Protein AF-A0A843GLZ8-F1 (afdb_monomer_lite)

Structure (mmCIF, N/CA/C/O backbone):
data_AF-A0A843GLZ8-F1
#
_entry.id   AF-A0A843GLZ8-F1
#
loop_
_atom_site.group_PDB
_atom_site.id
_atom_site.type_symbol
_atom_site.label_atom_id
_atom_site.label_alt_id
_atom_site.label_comp_id
_atom_site.label_asym_id
_atom_site.label_entity_id
_atom_site.label_seq_id
_atom_site.pdbx_PDB_ins_code
_atom_site.Cartn_x
_atom_site.Cartn_y
_atom_site.Cartn_z
_atom_site.occupancy
_atom_site.B_iso_or_equiv
_atom_site.auth_seq_id
_atom_site.auth_comp_id
_atom_site.auth_asym_id
_atom_site.auth_atom_id
_atom_site.pdbx_PDB_model_num
ATOM 1 N N . MET A 1 1 ? 6.195 -21.795 3.165 1.00 47.72 1 MET A N 1
ATOM 2 C CA . MET A 1 1 ? 5.638 -20.840 4.142 1.00 47.72 1 MET A CA 1
ATOM 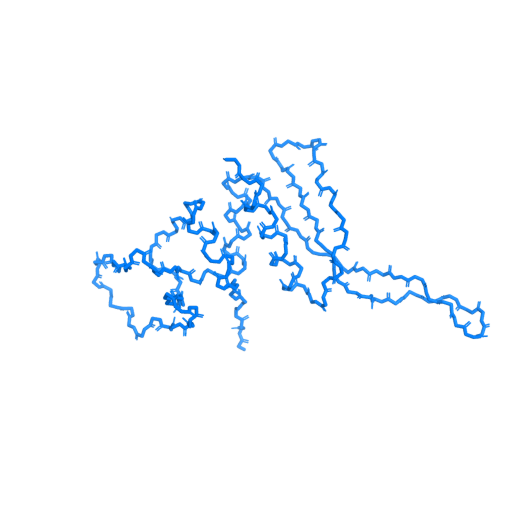3 C C . MET A 1 1 ? 5.271 -19.609 3.342 1.00 47.72 1 MET A C 1
ATOM 5 O O . MET A 1 1 ? 6.133 -19.147 2.608 1.00 47.72 1 MET A O 1
ATOM 9 N N . ILE A 1 2 ? 4.006 -19.194 3.350 1.00 60.16 2 ILE A N 1
ATOM 10 C CA . ILE A 1 2 ? 3.587 -17.960 2.673 1.00 60.16 2 ILE A CA 1
ATOM 11 C C . ILE A 1 2 ? 3.957 -16.819 3.621 1.00 60.16 2 ILE A C 1
ATOM 13 O O . ILE A 1 2 ? 3.576 -16.860 4.791 1.00 60.16 2 ILE A O 1
ATOM 17 N N . THR A 1 3 ? 4.768 -15.880 3.144 1.00 76.12 3 THR A N 1
ATOM 18 C CA . THR A 1 3 ? 5.088 -14.644 3.862 1.00 76.12 3 THR A CA 1
ATOM 19 C C . THR A 1 3 ? 4.133 -13.580 3.344 1.00 76.12 3 THR A C 1
ATOM 21 O O . THR A 1 3 ? 4.035 -13.401 2.135 1.00 76.12 3 THR A O 1
ATOM 24 N N . GLU A 1 4 ? 3.398 -12.938 4.246 1.00 81.81 4 GLU A N 1
ATOM 25 C CA . GLU A 1 4 ? 2.488 -11.841 3.907 1.00 81.81 4 GLU A CA 1
ATOM 26 C C . GLU A 1 4 ? 3.244 -10.512 3.923 1.00 81.81 4 GLU A C 1
ATOM 28 O O . GLU A 1 4 ? 4.041 -10.263 4.833 1.00 81.81 4 GLU A O 1
ATOM 33 N N . ASP A 1 5 ? 2.944 -9.651 2.953 1.00 89.25 5 ASP A N 1
ATOM 34 C CA . ASP A 1 5 ? 3.497 -8.303 2.872 1.00 89.25 5 ASP A CA 1
ATOM 35 C C . ASP A 1 5 ? 2.571 -7.320 3.590 1.00 89.25 5 ASP A C 1
ATOM 37 O O . ASP A 1 5 ? 1.409 -7.128 3.217 1.00 89.25 5 ASP A O 1
ATOM 41 N N . TYR A 1 6 ? 3.089 -6.699 4.644 1.00 90.06 6 TYR A N 1
ATOM 42 C CA . TYR A 1 6 ? 2.382 -5.695 5.433 1.00 90.06 6 TYR A CA 1
ATOM 43 C C . TYR A 1 6 ? 2.648 -4.298 4.889 1.00 90.06 6 TYR A C 1
ATOM 45 O O . TYR A 1 6 ? 3.742 -4.026 4.399 1.00 90.06 6 TYR A O 1
ATOM 53 N N . VAL A 1 7 ? 1.654 -3.413 4.989 1.00 91.38 7 VAL A N 1
ATOM 54 C CA . VAL A 1 7 ? 1.857 -2.000 4.650 1.00 91.38 7 VAL A CA 1
ATOM 55 C C . VAL A 1 7 ? 2.839 -1.364 5.627 1.00 91.38 7 VAL A C 1
ATOM 57 O O . VAL A 1 7 ? 2.829 -1.681 6.816 1.00 91.38 7 VAL A O 1
ATOM 60 N N . SER A 1 8 ? 3.631 -0.413 5.152 1.00 92.69 8 SER A N 1
ATOM 61 C CA . SER A 1 8 ? 4.482 0.420 5.990 1.00 92.69 8 SER A CA 1
ATOM 62 C C . SER A 1 8 ? 3.686 1.223 7.023 1.00 92.69 8 SER A C 1
ATOM 64 O O . SER A 1 8 ? 2.496 1.510 6.866 1.00 92.69 8 SER A O 1
ATOM 66 N N . PHE A 1 9 ? 4.373 1.645 8.088 1.00 90.69 9 PHE A N 1
ATOM 67 C CA . PHE A 1 9 ? 3.785 2.464 9.152 1.00 90.69 9 PHE A CA 1
ATOM 68 C C . PHE A 1 9 ? 3.151 3.762 8.629 1.00 90.69 9 PHE A C 1
ATOM 70 O O . PHE A 1 9 ? 2.102 4.181 9.115 1.00 90.69 9 PHE A O 1
ATOM 77 N N . GLU A 1 10 ? 3.760 4.391 7.621 1.00 92.69 10 GLU A N 1
ATOM 78 C CA . GLU A 1 10 ? 3.221 5.606 7.008 1.00 92.69 10 GLU A CA 1
ATOM 79 C C . GLU A 1 10 ? 1.844 5.348 6.378 1.00 92.69 10 GLU A C 1
ATOM 81 O O . GLU A 1 10 ? 0.888 6.074 6.652 1.00 92.69 10 GLU A O 1
ATOM 86 N N . ILE A 1 11 ? 1.716 4.272 5.599 1.00 93.25 11 ILE A N 1
ATOM 87 C CA . ILE A 1 11 ? 0.450 3.884 4.970 1.00 93.25 11 ILE A CA 1
ATOM 88 C C . ILE A 1 11 ? -0.573 3.438 6.017 1.00 93.25 11 ILE A C 1
ATOM 90 O O . ILE A 1 11 ? -1.741 3.804 5.919 1.00 93.25 11 ILE A O 1
ATOM 94 N N . ALA A 1 12 ? -0.151 2.690 7.038 1.00 90.44 12 ALA A N 1
ATOM 95 C CA . ALA A 1 12 ? -1.015 2.281 8.144 1.00 90.44 12 ALA A CA 1
ATOM 96 C C . ALA A 1 12 ? -1.672 3.480 8.851 1.00 90.44 12 ALA A C 1
ATOM 98 O O . ALA A 1 12 ? -2.866 3.445 9.158 1.00 90.44 12 ALA A O 1
ATOM 99 N N . LYS A 1 13 ? -0.917 4.565 9.067 1.00 89.56 13 LYS A N 1
ATOM 100 C CA . LYS A 1 13 ? -1.463 5.813 9.614 1.00 89.56 13 LYS A CA 1
ATOM 101 C C . LYS A 1 13 ? -2.475 6.461 8.675 1.00 89.56 13 LYS A C 1
ATOM 103 O O . LYS A 1 13 ? -3.568 6.788 9.125 1.00 89.56 13 LYS A O 1
ATOM 108 N N . LEU A 1 14 ? -2.141 6.599 7.391 1.00 92.38 14 LEU A N 1
ATOM 109 C CA . LEU A 1 14 ? -3.049 7.182 6.396 1.00 92.38 14 LEU A CA 1
ATOM 110 C C . LEU A 1 14 ? -4.351 6.378 6.273 1.00 92.38 14 LEU A C 1
ATOM 112 O O . LEU A 1 14 ? -5.427 6.957 6.191 1.00 92.38 14 LEU A O 1
ATOM 116 N N . LEU A 1 15 ? -4.272 5.046 6.310 1.00 91.25 15 LEU A N 1
ATOM 117 C CA . LEU A 1 15 ? -5.446 4.172 6.320 1.00 91.25 15 LEU A CA 1
ATOM 118 C C . LEU A 1 15 ? -6.328 4.447 7.539 1.00 91.25 15 LEU A C 1
ATOM 120 O O . LEU A 1 15 ? -7.538 4.601 7.393 1.00 91.25 15 LEU A O 1
ATOM 124 N N . LYS A 1 16 ? -5.727 4.559 8.730 1.00 87.31 16 LYS A N 1
ATOM 125 C CA . LYS A 1 16 ? -6.457 4.900 9.955 1.00 87.31 16 LYS A CA 1
ATOM 126 C C . LYS A 1 16 ? -7.144 6.266 9.851 1.00 87.31 16 LYS A C 1
ATOM 128 O O . LYS A 1 16 ? -8.286 6.395 10.268 1.00 87.31 16 LYS A O 1
ATOM 133 N N . GLU A 1 17 ? -6.466 7.268 9.296 1.00 89.56 17 GLU A N 1
ATOM 134 C CA . GLU A 1 17 ? -7.020 8.615 9.082 1.00 89.56 17 GLU A CA 1
ATOM 135 C C . GLU A 1 17 ? -8.171 8.642 8.063 1.00 89.56 17 GLU A C 1
ATOM 137 O O . GLU A 1 17 ? -8.982 9.563 8.085 1.00 89.56 17 GLU A O 1
ATOM 142 N N . LYS A 1 18 ? -8.247 7.642 7.177 1.00 90.75 18 LYS A N 1
ATOM 143 C CA . LYS A 1 18 ? -9.307 7.471 6.171 1.00 90.75 18 LYS A CA 1
ATOM 144 C C . LYS A 1 18 ? -10.362 6.447 6.590 1.00 90.75 18 LYS A C 1
ATOM 146 O O . LYS A 1 18 ? -11.000 5.844 5.731 1.00 90.75 18 LYS A O 1
ATOM 151 N N . ASP A 1 19 ? -10.523 6.239 7.896 1.00 86.62 19 ASP A N 1
ATOM 152 C CA . ASP A 1 19 ? -11.528 5.350 8.482 1.00 86.62 19 ASP A CA 1
ATOM 153 C C . ASP A 1 19 ? -11.454 3.904 7.954 1.00 86.62 19 ASP A C 1
ATOM 155 O O . ASP A 1 19 ? -12.467 3.216 7.801 1.00 86.62 19 ASP A O 1
ATOM 159 N N . PHE A 1 20 ? -10.239 3.403 7.688 1.00 86.44 20 PHE A N 1
ATOM 160 C CA . PHE A 1 20 ? -10.011 1.967 7.527 1.00 86.44 20 PHE A CA 1
ATOM 161 C C . PHE A 1 20 ? -10.238 1.273 8.881 1.00 86.44 20 PHE A C 1
ATOM 163 O O . PHE A 1 20 ? -9.303 0.994 9.631 1.00 86.44 20 PHE A O 1
ATOM 170 N N . ASP A 1 21 ? -11.503 1.005 9.195 1.00 69.62 21 ASP A N 1
ATOM 171 C CA . ASP A 1 21 ? -11.950 0.323 10.408 1.00 69.62 21 ASP A CA 1
ATOM 172 C C . ASP A 1 21 ? -12.331 -1.119 10.067 1.00 69.62 21 ASP A C 1
ATOM 174 O O . ASP A 1 21 ? -13.498 -1.514 10.035 1.00 69.62 21 ASP A O 1
ATOM 178 N N . LYS A 1 22 ? -11.332 -1.931 9.697 1.00 61.53 22 LYS A N 1
ATOM 179 C CA . LYS A 1 22 ? -11.564 -3.375 9.677 1.00 61.53 22 LYS A CA 1
ATOM 180 C C . LYS A 1 22 ? -11.611 -3.837 11.118 1.00 61.53 22 LYS A C 1
ATOM 182 O O . LYS A 1 22 ? -10.568 -3.836 11.768 1.00 61.53 22 LYS A O 1
ATOM 187 N N . ASP A 1 23 ? -12.807 -4.253 11.541 1.00 53.72 23 ASP A N 1
ATOM 188 C CA . ASP A 1 23 ? -13.085 -4.943 12.799 1.00 53.72 23 ASP A CA 1
ATOM 189 C C . ASP A 1 23 ? -11.829 -5.659 13.300 1.00 53.72 23 ASP A C 1
ATOM 191 O O . ASP A 1 23 ? -11.312 -6.581 12.661 1.00 53.72 23 ASP A O 1
ATOM 195 N N . VAL A 1 24 ? -11.357 -5.156 14.438 1.00 49.59 24 VAL A N 1
ATOM 196 C CA . VAL A 1 24 ? -10.092 -5.319 15.178 1.00 49.59 24 VAL A CA 1
ATOM 197 C C . VAL A 1 24 ? -9.545 -6.758 15.337 1.00 49.59 24 VAL A C 1
ATOM 199 O O . VAL A 1 24 ? -8.512 -6.984 15.961 1.00 49.59 24 VAL A O 1
ATOM 202 N N . LEU A 1 25 ? -10.197 -7.761 14.764 1.00 50.75 25 LEU A N 1
ATOM 203 C CA . LEU A 1 25 ? -9.993 -9.177 15.038 1.00 50.75 25 LEU A CA 1
ATOM 204 C C . LEU A 1 25 ? -9.028 -9.912 14.090 1.00 50.75 25 LEU A C 1
ATOM 206 O O . LEU A 1 25 ? -8.764 -11.082 14.354 1.00 50.75 25 LEU A O 1
ATOM 210 N N . VAL A 1 26 ? -8.518 -9.305 13.004 1.00 53.94 26 VAL A N 1
ATOM 211 C CA . VAL A 1 26 ? -7.911 -10.103 11.902 1.00 53.94 26 VAL A CA 1
ATOM 212 C C . VAL A 1 26 ? -6.490 -9.703 11.469 1.00 53.94 26 VAL A C 1
ATOM 214 O O . VAL A 1 26 ? -5.921 -10.366 10.606 1.00 53.94 26 VAL A O 1
ATOM 217 N N . THR A 1 27 ? -5.866 -8.665 12.035 1.00 60.41 27 THR A N 1
ATOM 218 C CA . THR A 1 27 ? -4.446 -8.384 11.735 1.00 60.41 27 THR A CA 1
ATOM 219 C C . THR A 1 27 ? -3.549 -8.973 12.811 1.00 60.41 27 THR A C 1
ATOM 221 O O . THR A 1 27 ? -3.652 -8.592 13.972 1.00 60.41 27 THR A O 1
ATOM 224 N N . ASP A 1 28 ? -2.617 -9.844 12.424 1.00 70.19 28 ASP A N 1
ATOM 225 C CA . ASP A 1 28 ? -1.604 -10.388 13.337 1.00 70.19 28 ASP A CA 1
ATOM 226 C C . ASP A 1 28 ? -0.640 -9.305 13.861 1.00 70.19 28 ASP A C 1
ATOM 228 O O . ASP A 1 28 ? -0.002 -9.522 14.893 1.00 70.19 28 ASP A O 1
ATOM 232 N N . TRP A 1 29 ? -0.538 -8.153 13.182 1.00 80.81 29 TRP A N 1
ATOM 233 C CA . TRP A 1 29 ? 0.448 -7.102 13.451 1.00 80.81 29 TRP A CA 1
ATOM 234 C C . TRP A 1 29 ? -0.155 -5.700 13.625 1.00 80.81 29 TRP A C 1
ATOM 236 O O . TRP A 1 29 ? -1.172 -5.352 13.024 1.00 80.81 29 TRP A O 1
ATOM 246 N N . TRP A 1 30 ? 0.525 -4.871 14.419 1.00 83.56 30 TRP A N 1
ATOM 247 C CA . TRP A 1 30 ? 0.211 -3.457 14.647 1.00 83.56 30 TRP A CA 1
ATOM 248 C C . TRP A 1 30 ? 1.486 -2.626 14.836 1.00 83.56 30 TRP A C 1
ATOM 250 O O . TRP A 1 30 ? 2.550 -3.167 15.147 1.00 83.56 30 TRP A O 1
ATOM 260 N N . TYR A 1 31 ? 1.370 -1.309 14.660 1.00 84.50 31 TYR A N 1
ATOM 261 C CA . TYR A 1 31 ? 2.447 -0.350 14.890 1.00 84.50 31 TYR A CA 1
ATOM 262 C C . TYR A 1 31 ? 2.193 0.495 16.138 1.00 84.50 31 TYR A C 1
ATOM 264 O O . TYR A 1 31 ? 1.099 1.043 16.324 1.00 84.50 31 TYR A O 1
ATOM 272 N N . ASP A 1 32 ? 3.225 0.631 16.973 1.00 84.44 32 ASP A N 1
ATOM 273 C CA . ASP A 1 32 ? 3.210 1.582 18.084 1.00 84.44 32 ASP A CA 1
ATOM 274 C C . ASP A 1 32 ? 3.408 3.034 17.614 1.00 84.44 32 ASP A C 1
ATOM 276 O O . ASP A 1 32 ? 3.657 3.314 16.443 1.00 84.44 32 ASP A O 1
ATOM 280 N N . GLU A 1 33 ? 3.313 3.983 18.547 1.00 83.94 33 GLU A N 1
ATOM 281 C CA . GLU A 1 33 ? 3.483 5.421 18.279 1.00 83.94 33 GLU A CA 1
ATOM 282 C C . GLU A 1 33 ? 4.862 5.795 17.698 1.00 83.94 33 GLU A C 1
ATOM 284 O O . GLU A 1 33 ? 5.033 6.886 17.156 1.00 83.94 33 GLU A O 1
ATOM 289 N N . LYS A 1 34 ? 5.849 4.896 17.808 1.00 86.44 34 LYS A N 1
ATOM 290 C CA . LYS A 1 34 ? 7.210 5.057 17.283 1.00 86.44 34 LYS A CA 1
ATOM 291 C C . LYS A 1 34 ? 7.407 4.321 15.953 1.00 86.44 34 LYS A C 1
ATOM 293 O O . LYS A 1 34 ? 8.501 4.384 15.400 1.00 86.44 34 LYS A O 1
ATOM 298 N N . GLY A 1 35 ? 6.379 3.637 15.447 1.00 85.38 35 GLY A N 1
ATOM 299 C CA . GLY A 1 35 ? 6.425 2.858 14.213 1.00 85.38 35 GLY A CA 1
ATOM 300 C C . GLY A 1 35 ? 7.063 1.476 14.357 1.00 85.38 35 GLY A C 1
ATOM 301 O O . GLY A 1 35 ? 7.378 0.854 13.344 1.00 85.38 35 GLY A O 1
ATOM 302 N N . ASN A 1 36 ? 7.264 0.965 15.578 1.00 87.62 36 ASN A N 1
ATOM 303 C CA . ASN A 1 36 ? 7.755 -0.405 15.746 1.00 87.62 36 ASN A CA 1
ATOM 304 C C . ASN A 1 36 ? 6.619 -1.400 15.502 1.00 87.62 36 ASN A C 1
ATOM 306 O O . ASN A 1 36 ? 5.513 -1.216 16.011 1.00 87.62 36 ASN A O 1
ATOM 310 N N . ALA A 1 37 ? 6.912 -2.460 14.749 1.00 87.19 37 ALA A N 1
ATOM 311 C CA . ALA A 1 37 ? 5.972 -3.537 14.467 1.00 87.19 37 ALA A CA 1
ATOM 312 C C . ALA A 1 37 ? 5.887 -4.519 15.643 1.00 87.19 37 ALA A C 1
ATOM 314 O O . ALA A 1 37 ? 6.901 -5.035 16.117 1.00 87.19 37 ALA A O 1
ATOM 315 N N . HIS A 1 38 ? 4.667 -4.831 16.065 1.00 83.56 38 HIS A N 1
ATOM 316 C CA . HIS A 1 38 ? 4.369 -5.764 17.146 1.00 83.56 38 HIS A CA 1
ATOM 317 C C . HIS A 1 38 ? 3.386 -6.820 16.662 1.00 83.56 38 HIS A C 1
ATOM 319 O O . HIS A 1 38 ? 2.424 -6.502 15.967 1.00 83.56 38 HIS A O 1
ATOM 325 N N . LYS A 1 39 ? 3.599 -8.074 17.068 1.00 80.31 39 LYS A N 1
ATOM 326 C CA . LYS A 1 39 ? 2.670 -9.171 16.790 1.00 80.31 39 LYS A CA 1
ATOM 327 C C . LYS A 1 39 ? 1.711 -9.362 17.964 1.00 80.31 39 LYS A C 1
ATOM 329 O O . LYS A 1 39 ? 2.145 -9.363 19.118 1.00 80.31 39 LYS A O 1
ATOM 334 N N . HIS A 1 40 ? 0.428 -9.583 17.698 1.00 72.12 40 HIS A N 1
ATOM 335 C CA . HIS A 1 40 ? -0.516 -9.996 18.732 1.00 72.12 40 HIS A CA 1
ATOM 336 C C . HIS A 1 40 ? -0.112 -11.370 19.277 1.00 72.12 40 HIS A C 1
ATOM 338 O O . HIS A 1 40 ? -0.099 -12.367 18.558 1.00 72.12 40 HIS A O 1
ATOM 344 N N . GLN A 1 41 ? 0.259 -11.422 20.558 1.00 59.34 41 GLN A N 1
ATOM 345 C CA . GLN A 1 41 ? 0.758 -12.654 21.174 1.00 59.34 41 GLN A CA 1
ATOM 346 C C . GLN A 1 41 ? -0.353 -13.595 21.646 1.00 59.34 41 GLN A C 1
ATOM 348 O O . GLN A 1 41 ? -0.067 -14.757 21.904 1.00 59.34 41 GLN A O 1
ATOM 353 N N . ASN A 1 42 ? -1.607 -13.143 21.729 1.00 53.56 42 ASN A N 1
ATOM 354 C CA . ASN A 1 42 ? -2.711 -13.958 22.224 1.00 53.56 42 ASN A CA 1
ATOM 355 C C . ASN A 1 42 ? -4.015 -13.594 21.507 1.00 53.56 42 ASN A C 1
ATOM 357 O O . ASN A 1 42 ? -4.591 -12.539 21.764 1.00 53.56 42 ASN A O 1
ATOM 361 N N . TYR A 1 43 ? -4.521 -14.502 20.672 1.00 52.19 43 TYR A N 1
ATOM 362 C CA . TYR A 1 43 ? -5.946 -14.551 20.348 1.00 52.19 43 TYR A CA 1
ATOM 363 C C . TYR A 1 43 ? -6.685 -15.045 21.597 1.00 52.19 43 TYR A C 1
ATOM 365 O O . TYR A 1 43 ? -7.073 -16.211 21.684 1.00 52.19 43 TYR A O 1
ATOM 373 N N . SER A 1 44 ? -6.853 -14.200 22.618 1.00 44.44 44 SER A N 1
ATOM 374 C CA . SER A 1 44 ? -7.867 -14.507 23.620 1.00 44.44 44 SER A CA 1
ATOM 375 C C . SER A 1 44 ? -9.211 -14.289 22.942 1.00 44.44 44 SER A C 1
ATOM 377 O O . SER A 1 44 ? -9.647 -13.156 22.762 1.00 44.44 44 SER A O 1
ATOM 379 N N . TYR A 1 45 ? -9.866 -15.391 22.583 1.00 44.75 45 TYR A N 1
ATOM 380 C CA . TYR A 1 45 ? -11.257 -15.496 22.124 1.00 44.75 45 TYR A CA 1
ATOM 381 C C . TYR A 1 45 ? -12.271 -14.987 23.181 1.00 44.75 45 TYR A C 1
ATOM 383 O O . TYR A 1 45 ? -13.416 -15.417 23.235 1.00 44.75 45 TYR A O 1
ATOM 391 N N . SER A 1 46 ? -11.856 -14.107 24.091 1.00 44.06 46 SER A N 1
ATOM 392 C CA . SER A 1 46 ? -12.747 -13.245 24.844 1.00 44.06 46 SER A CA 1
ATOM 393 C C . SER A 1 46 ? -13.133 -12.131 23.884 1.00 44.06 46 SER A C 1
ATOM 395 O O . SER A 1 46 ? -12.268 -11.341 23.520 1.00 44.06 46 SER A O 1
ATOM 397 N N . GLY A 1 47 ? -14.392 -12.086 23.449 1.00 46.09 47 GLY A N 1
ATOM 398 C CA . GLY A 1 47 ? -14.953 -11.075 22.540 1.00 46.09 47 GLY A CA 1
ATOM 399 C C . GLY A 1 47 ? -14.956 -9.640 23.087 1.00 46.09 47 GLY A C 1
ATOM 400 O O . GLY A 1 47 ? -15.920 -8.908 22.900 1.00 46.09 47 GLY A O 1
ATOM 401 N N . SER A 1 48 ? -13.907 -9.246 23.802 1.00 46.91 48 SER A N 1
ATOM 402 C CA . SER A 1 48 ? -13.618 -7.881 24.190 1.00 46.91 48 SER A CA 1
ATOM 403 C C . SER A 1 48 ? -12.776 -7.250 23.080 1.00 46.91 48 SER A C 1
ATOM 405 O O . SER A 1 48 ? -11.715 -7.789 22.756 1.00 46.91 48 SER A O 1
ATOM 407 N N . PRO A 1 49 ? -13.225 -6.138 22.479 1.00 51.91 49 PRO A N 1
ATOM 408 C CA . PRO A 1 49 ? -12.440 -5.435 21.476 1.00 51.91 49 PRO A CA 1
ATOM 409 C C . PRO A 1 49 ? -11.087 -5.043 22.075 1.00 51.91 49 PRO A C 1
ATOM 411 O O . PRO A 1 49 ? -11.006 -4.556 23.206 1.00 51.91 49 PRO A O 1
ATOM 414 N N . VAL A 1 50 ? -10.009 -5.280 21.326 1.00 54.22 50 VAL A N 1
ATOM 415 C CA . VAL A 1 50 ? -8.690 -4.761 21.685 1.00 54.22 50 VAL A CA 1
ATOM 416 C C . VAL A 1 50 ? -8.766 -3.247 21.509 1.00 54.22 50 VAL A C 1
ATOM 418 O O . VAL A 1 50 ? -8.689 -2.735 20.398 1.00 54.22 50 VAL A O 1
ATOM 421 N N . TYR A 1 51 ? -8.986 -2.523 22.605 1.00 51.91 51 TYR A N 1
ATOM 422 C CA . TYR A 1 51 ? -8.946 -1.066 22.597 1.00 51.91 51 TYR A CA 1
ATOM 423 C C . TYR A 1 51 ? -7.501 -0.626 22.364 1.00 51.91 51 TYR A C 1
ATOM 425 O O . TYR A 1 51 ? -6.679 -0.621 23.284 1.00 51.91 51 TYR A O 1
ATOM 433 N N . TYR A 1 52 ? -7.172 -0.276 21.123 1.00 55.88 52 TYR A N 1
ATOM 434 C CA . TYR A 1 52 ? -5.922 0.413 20.839 1.00 55.88 52 TYR A CA 1
ATOM 435 C C . TYR A 1 52 ? -5.943 1.773 21.524 1.00 55.88 52 TYR A C 1
ATOM 437 O O . TYR A 1 52 ? -6.959 2.469 21.541 1.00 55.88 52 TYR A O 1
ATOM 445 N N . LYS A 1 53 ? -4.790 2.189 22.049 1.00 59.59 53 LYS A N 1
ATOM 446 C CA . LYS A 1 53 ? -4.578 3.611 22.317 1.00 59.59 53 LYS A CA 1
ATOM 447 C C . LYS A 1 53 ? -4.761 4.367 21.000 1.00 59.59 53 LYS A C 1
ATOM 449 O O . LYS A 1 53 ? -4.318 3.887 19.955 1.00 59.59 53 LYS A O 1
ATOM 454 N N . GLU A 1 54 ? -5.349 5.560 21.051 1.00 62.44 54 GLU A N 1
ATOM 455 C CA . GLU A 1 54 ? -5.550 6.421 19.873 1.00 62.44 54 GLU A CA 1
ATOM 456 C C . GLU A 1 54 ? -4.260 6.640 19.058 1.00 62.44 54 GLU A C 1
ATOM 458 O O . GLU A 1 54 ? -4.320 6.857 17.851 1.00 62.44 54 GLU A O 1
ATOM 463 N N . THR A 1 55 ? -3.089 6.507 19.686 1.00 64.56 55 THR A N 1
ATOM 464 C CA . THR A 1 55 ? -1.773 6.698 19.064 1.00 64.56 55 THR A CA 1
ATOM 465 C C . THR A 1 55 ? -1.236 5.499 18.272 1.00 64.56 55 THR A C 1
ATOM 467 O O . THR A 1 55 ? -0.225 5.641 17.591 1.00 64.56 55 THR A O 1
ATOM 470 N N . CYS A 1 56 ? -1.875 4.328 18.334 1.00 73.25 56 CYS A N 1
ATOM 471 C CA . CYS A 1 56 ? -1.445 3.124 17.608 1.00 73.25 56 CYS A CA 1
ATOM 472 C C . CYS A 1 56 ? -2.258 2.930 16.320 1.00 73.25 56 CYS A C 1
ATOM 474 O O . CYS A 1 56 ? -3.400 3.386 16.230 1.00 73.25 56 CYS A O 1
ATOM 476 N N . CYS A 1 57 ? -1.706 2.227 15.330 1.00 76.81 57 CYS A N 1
ATOM 477 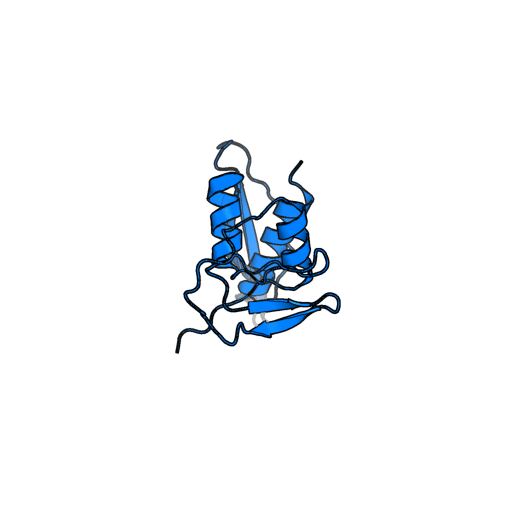C CA . CYS A 1 57 ? -2.436 1.871 14.108 1.00 76.81 57 CYS A CA 1
ATOM 478 C C . CYS A 1 57 ? -2.221 0.401 13.738 1.00 76.81 57 CYS A C 1
ATOM 480 O O . CYS A 1 57 ? -1.191 -0.196 14.054 1.00 76.81 57 CYS A O 1
ATOM 482 N N . HIS A 1 58 ? -3.222 -0.190 13.092 1.00 80.94 58 HIS A N 1
ATOM 483 C CA . HIS A 1 58 ? -3.128 -1.548 12.574 1.00 80.94 58 HIS A CA 1
ATOM 484 C C . HIS A 1 58 ? -2.100 -1.626 11.454 1.00 80.94 58 HIS A C 1
ATOM 486 O O . HIS A 1 58 ? -1.985 -0.694 10.665 1.00 80.94 58 HIS A O 1
ATOM 492 N N . ALA A 1 59 ? -1.416 -2.764 11.341 1.00 86.19 59 ALA A N 1
ATOM 493 C CA . ALA A 1 59 ? -0.615 -3.086 10.171 1.00 86.19 59 ALA A CA 1
ATOM 494 C C . ALA A 1 59 ? -1.424 -4.064 9.298 1.00 86.19 59 ALA A C 1
ATOM 496 O O . ALA A 1 59 ? -1.327 -5.277 9.491 1.00 86.19 59 ALA A O 1
ATOM 497 N N . PRO A 1 60 ? -2.298 -3.588 8.391 1.00 88.00 60 PRO A N 1
ATOM 498 C CA . PRO A 1 60 ? -2.953 -4.466 7.430 1.00 88.00 60 PRO A CA 1
ATOM 499 C C . PRO A 1 60 ? -1.945 -5.002 6.409 1.00 88.00 60 PRO A C 1
ATOM 501 O O . PRO A 1 60 ? -0.908 -4.390 6.147 1.00 88.00 60 PRO A O 1
ATOM 504 N N . THR A 1 61 ? -2.270 -6.133 5.786 1.00 90.75 61 THR A N 1
ATOM 505 C CA . THR A 1 61 ? -1.511 -6.585 4.614 1.00 90.75 61 THR A CA 1
ATOM 506 C C . THR A 1 61 ? -1.775 -5.672 3.414 1.00 90.75 61 THR A C 1
ATOM 508 O O . THR A 1 61 ? -2.838 -5.040 3.328 1.00 90.75 61 THR A O 1
ATOM 511 N N . LEU A 1 62 ? -0.846 -5.621 2.454 1.00 91.56 62 LEU A N 1
ATOM 512 C CA . LEU A 1 62 ? -1.028 -4.902 1.186 1.00 91.56 62 LEU A CA 1
ATOM 513 C C . LEU A 1 62 ? -2.357 -5.289 0.526 1.00 91.56 62 LEU A C 1
ATOM 515 O O . LEU A 1 62 ? -3.129 -4.435 0.097 1.00 91.56 62 LEU A O 1
ATOM 519 N N . GLN A 1 63 ? -2.679 -6.582 0.515 1.00 90.25 63 GLN A N 1
ATOM 520 C CA . GLN A 1 63 ? -3.894 -7.136 -0.077 1.00 90.25 63 GLN A CA 1
ATOM 521 C C . GLN A 1 63 ? -5.151 -6.648 0.650 1.00 90.25 63 GLN A C 1
ATOM 523 O O . GLN A 1 63 ? -6.167 -6.384 0.005 1.00 90.25 63 GLN A O 1
ATOM 528 N N . MET A 1 64 ? -5.107 -6.498 1.979 1.00 91.12 64 MET A N 1
ATOM 529 C CA . MET A 1 64 ? -6.229 -5.951 2.745 1.00 91.12 64 MET A CA 1
ATOM 530 C C . MET A 1 64 ? -6.499 -4.487 2.391 1.00 91.12 64 MET A C 1
ATOM 532 O O . MET A 1 64 ? -7.671 -4.136 2.229 1.00 91.12 64 MET A O 1
ATOM 536 N N . ALA A 1 65 ? -5.450 -3.671 2.256 1.00 92.44 65 ALA A N 1
ATOM 537 C CA . ALA A 1 65 ? -5.557 -2.266 1.867 1.00 92.44 65 ALA A CA 1
ATOM 538 C C . ALA A 1 65 ? -6.054 -2.117 0.418 1.00 92.44 65 ALA A C 1
ATOM 540 O O . ALA A 1 65 ? -7.021 -1.399 0.168 1.00 92.44 65 ALA A O 1
ATOM 541 N N . ILE A 1 66 ? -5.474 -2.871 -0.525 1.00 93.06 66 ILE A N 1
ATOM 542 C CA . ILE A 1 66 ? -5.893 -2.891 -1.938 1.00 93.06 66 ILE A CA 1
ATOM 543 C C . ILE A 1 66 ? -7.360 -3.311 -2.066 1.00 93.06 66 ILE A C 1
ATOM 545 O O . ILE A 1 66 ? -8.126 -2.701 -2.813 1.00 93.06 66 ILE A O 1
ATOM 549 N N . LYS A 1 67 ? -7.774 -4.350 -1.329 1.00 92.62 67 LYS A N 1
ATOM 550 C CA . LYS A 1 67 ? -9.161 -4.822 -1.339 1.00 92.62 67 LYS A CA 1
ATOM 551 C C . LYS A 1 67 ? -10.124 -3.740 -0.857 1.00 92.62 67 LYS A C 1
ATOM 553 O O . LYS A 1 67 ? -11.143 -3.521 -1.500 1.00 92.62 67 LYS A O 1
ATOM 558 N N . TRP A 1 68 ? -9.797 -3.057 0.236 1.00 92.81 68 TRP A N 1
ATOM 559 C CA . TRP A 1 68 ? -10.638 -1.985 0.766 1.00 92.81 68 TRP A CA 1
ATOM 560 C C . TRP A 1 68 ? -10.733 -0.791 -0.185 1.00 92.81 68 TRP A C 1
ATOM 562 O O . TRP A 1 68 ? -11.841 -0.352 -0.473 1.00 92.81 68 TRP A O 1
ATOM 572 N N . LEU A 1 69 ? -9.614 -0.339 -0.765 1.00 93.38 69 LEU A N 1
ATOM 573 C CA . LEU A 1 69 ? -9.627 0.717 -1.786 1.00 93.38 69 LEU A CA 1
ATOM 574 C C . LEU A 1 69 ? -10.538 0.357 -2.965 1.00 93.38 69 LEU A C 1
ATOM 576 O O . LEU A 1 69 ? -11.274 1.202 -3.468 1.00 93.38 69 LEU A O 1
ATOM 580 N N . ARG A 1 70 ? -10.548 -0.914 -3.373 1.00 92.81 70 ARG A N 1
ATOM 581 C CA . ARG A 1 70 ? -11.426 -1.396 -4.441 1.00 92.81 70 ARG A CA 1
ATOM 582 C C . ARG A 1 70 ? -12.898 -1.437 -4.030 1.00 92.81 70 ARG A C 1
ATOM 584 O O . ARG A 1 70 ? -13.753 -1.057 -4.824 1.00 92.81 70 ARG A O 1
ATOM 591 N N . GLU A 1 71 ? -13.203 -1.968 -2.852 1.00 91.88 71 GLU A N 1
ATOM 592 C CA . GLU A 1 71 ? -14.583 -2.223 -2.416 1.00 91.88 71 GLU A CA 1
ATOM 593 C C . GLU A 1 71 ? -15.290 -0.960 -1.921 1.00 91.88 71 GLU A C 1
ATOM 595 O O . GLU A 1 71 ? -16.481 -0.802 -2.174 1.00 91.88 71 GLU A O 1
ATOM 600 N N . VAL A 1 72 ? -14.559 -0.063 -1.257 1.00 91.94 72 VAL A N 1
ATOM 601 C CA . VAL A 1 72 ? -15.110 1.145 -0.625 1.00 91.94 72 VAL A CA 1
ATOM 602 C C . VAL A 1 72 ? -14.937 2.376 -1.510 1.00 91.94 72 VAL A C 1
ATOM 604 O O . VAL A 1 72 ? -15.851 3.187 -1.612 1.00 91.94 72 VAL A O 1
ATOM 607 N N . HIS A 1 73 ? -13.791 2.500 -2.184 1.00 90.75 73 HIS A N 1
ATOM 608 C CA . HIS A 1 73 ? -13.448 3.690 -2.972 1.00 90.75 73 HIS A CA 1
ATOM 609 C C . HIS A 1 73 ? -13.404 3.443 -4.479 1.00 90.75 73 HIS A C 1
ATOM 611 O O . HIS A 1 73 ? -13.065 4.346 -5.235 1.00 90.75 73 HIS A O 1
ATOM 617 N N . HIS A 1 74 ? -13.738 2.229 -4.929 1.00 90.94 74 HIS A N 1
ATOM 618 C CA . HIS A 1 74 ? -13.753 1.860 -6.344 1.00 90.94 74 HIS A CA 1
ATOM 619 C C . HIS A 1 74 ? -12.414 2.077 -7.066 1.00 90.94 74 HIS A C 1
ATOM 621 O O . HIS A 1 74 ? -12.378 2.194 -8.288 1.00 90.94 74 HIS A O 1
ATOM 627 N N . PHE A 1 75 ? -11.294 2.055 -6.340 1.00 90.94 75 PHE A N 1
ATOM 628 C CA . PHE A 1 75 ? -9.964 2.101 -6.936 1.00 90.94 75 PHE A CA 1
ATOM 629 C C . PHE A 1 75 ? -9.390 0.698 -7.079 1.00 90.94 75 PHE A C 1
ATOM 631 O O . PHE A 1 75 ? -9.090 0.011 -6.103 1.00 90.94 75 PHE A O 1
ATOM 638 N N . HIS A 1 76 ? -9.220 0.261 -8.322 1.00 90.19 76 HIS A N 1
ATOM 639 C CA . HIS A 1 76 ? -8.536 -0.981 -8.636 1.00 90.19 76 HIS A CA 1
ATOM 640 C C . HIS A 1 76 ? -7.066 -0.710 -8.955 1.00 90.19 76 HIS A C 1
ATOM 642 O O . HIS A 1 76 ? -6.750 -0.015 -9.920 1.00 90.19 76 HIS A O 1
ATOM 648 N N . ILE A 1 77 ? -6.180 -1.282 -8.141 1.00 89.75 77 ILE A N 1
ATOM 649 C CA . ILE A 1 77 ? -4.730 -1.128 -8.255 1.00 89.75 77 ILE A CA 1
ATOM 650 C C . ILE A 1 77 ? -4.131 -2.415 -8.807 1.00 89.75 77 ILE A C 1
ATOM 652 O O . ILE A 1 77 ? -4.431 -3.502 -8.312 1.00 89.75 77 ILE A O 1
ATOM 656 N N . PHE A 1 78 ? -3.234 -2.286 -9.777 1.00 87.38 78 PHE A N 1
ATOM 657 C CA . PHE A 1 78 ? -2.354 -3.372 -10.192 1.00 87.38 78 PHE A CA 1
ATOM 658 C C . PHE A 1 78 ? -0.973 -2.835 -10.558 1.00 87.38 78 PHE A C 1
ATOM 660 O O . PHE A 1 78 ? -0.824 -1.684 -10.967 1.00 87.38 78 PHE A O 1
ATOM 667 N N . THR A 1 79 ? 0.045 -3.676 -10.407 1.00 87.50 79 THR A N 1
ATOM 668 C CA . THR A 1 79 ? 1.428 -3.350 -10.761 1.00 87.50 79 THR A CA 1
ATOM 669 C C . THR A 1 79 ? 1.831 -4.094 -12.023 1.00 87.50 79 THR A C 1
ATOM 671 O O . THR A 1 79 ? 1.418 -5.232 -12.256 1.00 87.50 79 THR A O 1
ATOM 674 N N . VAL A 1 80 ? 2.619 -3.440 -12.873 1.00 87.25 80 VAL A N 1
ATOM 675 C CA . VAL A 1 80 ? 3.147 -4.036 -14.100 1.00 87.25 80 VAL A CA 1
ATOM 676 C C . VAL A 1 80 ? 4.652 -3.798 -14.205 1.00 87.25 80 VAL A C 1
ATOM 678 O O . VAL A 1 80 ? 5.134 -2.723 -13.832 1.00 87.25 80 VAL A O 1
ATOM 681 N N . PRO A 1 81 ? 5.409 -4.773 -14.733 1.00 88.56 81 PRO A N 1
ATOM 682 C CA . PRO A 1 81 ? 6.784 -4.563 -15.158 1.00 88.56 81 PRO A CA 1
ATOM 683 C C . PRO A 1 81 ? 6.929 -3.363 -16.092 1.00 88.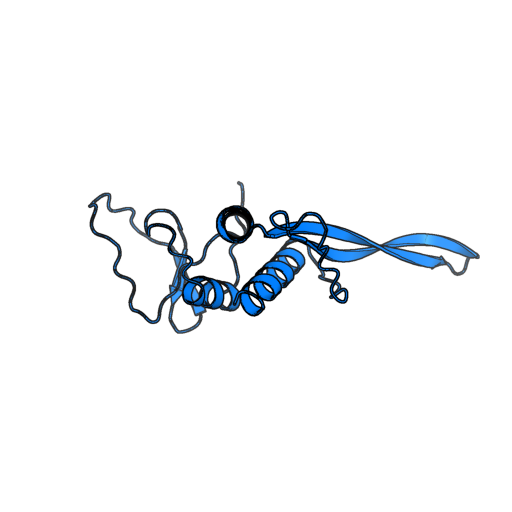56 81 PRO A C 1
ATOM 685 O O . PRO A 1 81 ? 6.153 -3.208 -17.040 1.00 88.56 81 PRO A O 1
ATOM 688 N N . ARG A 1 82 ? 7.962 -2.555 -15.862 1.00 86.00 82 ARG A N 1
ATOM 689 C CA . ARG A 1 82 ? 8.403 -1.517 -16.789 1.00 86.00 82 ARG A CA 1
ATOM 690 C C . ARG A 1 82 ? 9.643 -1.995 -17.532 1.00 86.00 82 ARG A C 1
ATOM 692 O O . ARG A 1 82 ? 10.604 -2.459 -16.919 1.00 86.00 82 ARG A O 1
ATOM 699 N N . TRP A 1 83 ? 9.602 -1.837 -18.847 1.00 86.50 83 TRP A N 1
ATOM 700 C CA . TRP A 1 83 ? 10.669 -2.217 -19.763 1.00 86.50 83 TRP A CA 1
ATOM 701 C C . TRP A 1 83 ? 11.186 -0.972 -20.473 1.00 86.50 83 TRP A C 1
ATOM 703 O O . TRP A 1 83 ? 10.384 -0.117 -20.851 1.00 86.50 83 TRP A O 1
ATOM 713 N N . GLU A 1 84 ? 12.494 -0.888 -20.663 1.00 85.81 84 GLU A N 1
ATOM 714 C CA . GLU A 1 84 ? 13.130 0.108 -21.524 1.00 85.81 84 GLU A CA 1
ATOM 715 C C . GLU A 1 84 ? 13.953 -0.595 -22.596 1.00 85.81 84 GLU A C 1
ATOM 717 O O . GLU A 1 84 ? 14.489 -1.684 -22.371 1.00 85.81 84 GLU A O 1
ATOM 722 N N . ASP A 1 85 ? 14.000 0.020 -23.774 1.00 85.69 85 ASP A N 1
ATOM 723 C CA . ASP A 1 85 ? 14.858 -0.433 -24.857 1.00 85.69 85 ASP A CA 1
ATOM 724 C C . ASP A 1 85 ? 16.290 0.013 -24.540 1.00 85.69 85 ASP A C 1
ATOM 726 O O . ASP A 1 85 ? 16.549 1.197 -24.312 1.00 85.69 85 ASP A O 1
ATOM 730 N N . VAL A 1 86 ? 17.216 -0.942 -24.502 1.00 80.81 86 VAL A N 1
ATOM 731 C CA . VAL A 1 86 ? 18.634 -0.696 -24.235 1.00 80.81 86 VAL A CA 1
ATOM 732 C C . VAL A 1 86 ? 19.422 -1.069 -25.482 1.00 80.81 86 VAL A C 1
ATOM 734 O O . VAL A 1 86 ? 19.322 -2.191 -25.984 1.00 80.81 86 VAL A O 1
ATOM 737 N N . GLU A 1 87 ? 20.186 -0.107 -25.999 1.00 79.75 87 GLU A N 1
ATOM 738 C CA . GLU A 1 87 ? 21.069 -0.309 -27.146 1.00 79.75 87 GLU A CA 1
ATOM 739 C C . GLU A 1 87 ? 22.401 -0.900 -26.677 1.00 79.75 87 GLU A C 1
ATOM 741 O O . GLU A 1 87 ? 23.104 -0.318 -25.844 1.00 79.75 87 GLU A O 1
ATOM 746 N N . TYR A 1 88 ? 22.768 -2.060 -27.219 1.00 70.75 88 TYR A N 1
ATOM 747 C CA . TYR A 1 88 ? 24.086 -2.641 -26.993 1.00 70.75 88 TYR A CA 1
ATOM 748 C C . TYR A 1 88 ? 25.137 -2.005 -27.900 1.00 70.75 88 TYR A C 1
ATOM 750 O O . TYR A 1 88 ? 24.855 -1.540 -29.000 1.00 70.75 88 TYR A O 1
ATOM 758 N N . ILE A 1 89 ? 26.404 -2.102 -27.486 1.00 72.06 89 ILE A N 1
ATOM 759 C CA . ILE A 1 89 ? 27.569 -1.689 -28.292 1.00 72.06 89 ILE A CA 1
ATOM 760 C C . ILE A 1 89 ? 27.604 -2.414 -29.659 1.00 72.06 89 ILE A C 1
ATOM 762 O O . ILE A 1 89 ? 28.193 -1.908 -30.612 1.00 72.06 89 ILE A O 1
ATOM 766 N N . SER A 1 90 ? 26.956 -3.579 -29.778 1.00 79.81 90 SER A N 1
ATOM 767 C CA . SER A 1 90 ? 26.792 -4.337 -31.026 1.00 79.81 90 SER A CA 1
ATOM 768 C C . SER A 1 90 ? 25.737 -3.772 -31.994 1.00 79.81 90 SER A C 1
ATOM 770 O O . SER A 1 90 ? 25.653 -4.263 -33.117 1.00 79.81 90 SER A O 1
ATOM 772 N N . GLY A 1 91 ? 24.946 -2.765 -31.599 1.00 77.00 91 GLY A N 1
ATOM 773 C CA . GLY A 1 91 ? 23.839 -2.208 -32.392 1.00 77.00 91 GLY A CA 1
ATOM 774 C C . GLY A 1 91 ? 22.536 -3.018 -32.331 1.00 77.00 91 GLY A C 1
ATOM 775 O O . GLY A 1 91 ? 21.593 -2.730 -33.069 1.00 77.00 91 GLY A O 1
ATOM 776 N N . GLU A 1 92 ? 22.469 -4.036 -31.470 1.00 80.06 92 GLU A N 1
ATOM 777 C CA . GLU A 1 92 ? 21.244 -4.787 -31.186 1.00 80.06 92 GLU A CA 1
ATOM 778 C C . GLU A 1 92 ? 20.460 -4.119 -30.046 1.00 80.06 92 GLU A C 1
ATOM 780 O O . GLU A 1 92 ? 21.044 -3.640 -29.071 1.00 80.06 92 GLU A O 1
ATOM 785 N N . TRP A 1 93 ? 19.132 -4.091 -30.174 1.00 78.81 93 TRP A N 1
ATOM 786 C CA . TRP A 1 93 ? 18.221 -3.564 -29.157 1.00 78.81 93 TRP A CA 1
ATOM 787 C C . TRP A 1 93 ? 17.607 -4.716 -28.360 1.00 78.81 93 TRP A C 1
ATOM 789 O O . TRP A 1 93 ? 16.984 -5.604 -28.947 1.00 78.81 93 TRP A O 1
ATOM 799 N N . GLU A 1 94 ? 17.726 -4.681 -27.032 1.00 83.00 94 GLU A N 1
ATOM 800 C CA . GLU A 1 94 ? 17.032 -5.609 -26.129 1.00 83.00 94 GLU A CA 1
ATOM 801 C C . GLU A 1 94 ? 16.137 -4.840 -25.155 1.00 83.00 94 GLU A C 1
ATOM 803 O O . GLU A 1 94 ? 16.397 -3.687 -24.811 1.00 83.00 94 GLU A O 1
ATOM 808 N N . LYS A 1 95 ? 15.072 -5.495 -24.684 1.00 85.62 95 LYS A N 1
ATOM 809 C CA . LYS A 1 95 ? 14.213 -4.950 -23.633 1.00 85.62 95 LYS A CA 1
ATOM 810 C C . LYS A 1 95 ? 14.741 -5.349 -22.270 1.00 85.62 95 LYS A C 1
ATOM 812 O O . LYS A 1 95 ? 14.701 -6.525 -21.916 1.00 85.62 95 LYS A O 1
ATOM 817 N N . GLN A 1 96 ? 15.125 -4.366 -21.469 1.00 86.50 96 GLN A N 1
ATOM 818 C CA . GLN A 1 96 ? 15.510 -4.587 -20.083 1.00 86.50 96 GLN A CA 1
ATOM 819 C C . GLN A 1 96 ? 14.374 -4.187 -19.142 1.00 86.50 96 GLN A C 1
ATOM 821 O O . GLN A 1 96 ? 13.791 -3.111 -19.269 1.00 86.50 96 GLN A O 1
ATOM 826 N N . MET A 1 97 ? 14.058 -5.047 -18.171 1.00 84.62 97 MET A N 1
ATOM 827 C CA . MET A 1 97 ? 13.172 -4.676 -17.068 1.00 84.62 97 MET A CA 1
ATOM 828 C C . MET A 1 97 ? 13.914 -3.692 -16.162 1.00 84.62 97 MET A C 1
ATOM 830 O O . MET A 1 97 ? 14.948 -4.039 -15.593 1.00 84.62 97 MET A O 1
ATOM 834 N N . ILE A 1 98 ? 13.380 -2.485 -16.012 1.00 87.00 98 ILE A N 1
ATOM 835 C CA . ILE A 1 98 ? 13.996 -1.430 -15.191 1.00 87.00 98 ILE A CA 1
ATOM 836 C C . ILE A 1 98 ? 13.293 -1.224 -13.844 1.00 87.00 98 ILE A C 1
ATOM 838 O O . ILE A 1 98 ? 13.771 -0.468 -13.003 1.00 87.00 98 ILE A O 1
ATOM 842 N N . GLY A 1 99 ? 12.152 -1.884 -13.630 1.00 88.38 99 GLY A N 1
ATOM 843 C CA . GLY A 1 99 ? 11.411 -1.838 -12.374 1.00 88.38 99 GLY A CA 1
ATOM 844 C C . GLY A 1 99 ? 9.928 -2.121 -12.562 1.00 88.38 99 GLY A C 1
ATOM 845 O O . GLY A 1 99 ? 9.515 -2.780 -13.519 1.00 88.38 99 GLY A O 1
ATOM 846 N N . TYR A 1 100 ? 9.126 -1.591 -11.646 1.00 88.62 100 TYR A N 1
ATOM 847 C CA . TYR A 1 100 ? 7.676 -1.726 -11.621 1.00 88.62 100 TYR A CA 1
ATOM 848 C C . TYR A 1 100 ? 7.010 -0.357 -11.633 1.00 88.62 100 TYR A C 1
ATOM 850 O O . TYR A 1 100 ? 7.522 0.618 -11.081 1.00 88.62 100 TYR A O 1
ATOM 858 N N . GLN A 1 101 ? 5.841 -0.302 -12.256 1.00 87.75 101 GLN A N 1
ATOM 859 C CA . GLN A 1 101 ? 4.941 0.841 -12.207 1.00 87.75 101 GLN A CA 1
ATOM 860 C C . GLN A 1 101 ? 3.561 0.368 -11.760 1.00 87.75 101 GLN A C 1
ATOM 862 O O . GLN A 1 101 ? 3.164 -0.765 -12.049 1.00 87.75 101 GLN A O 1
ATOM 867 N N . TYR A 1 102 ? 2.824 1.238 -11.082 1.00 86.75 102 TYR A N 1
ATOM 868 C CA . TYR A 1 102 ? 1.448 0.960 -10.704 1.00 86.75 102 TYR A CA 1
ATOM 869 C C . TYR A 1 102 ? 0.475 1.606 -11.686 1.00 86.75 102 TYR A C 1
ATOM 871 O O . TYR A 1 102 ? 0.767 2.620 -12.320 1.00 86.75 102 TYR A O 1
ATOM 879 N N . VAL A 1 103 ? -0.708 1.015 -11.787 1.00 86.00 103 VAL A N 1
ATOM 880 C CA . VAL A 1 103 ? -1.850 1.554 -12.517 1.00 86.00 103 VAL A CA 1
ATOM 881 C C . VAL A 1 103 ? -3.040 1.565 -11.573 1.00 86.00 103 VAL A C 1
ATOM 883 O O . VAL A 1 103 ? -3.308 0.574 -10.891 1.00 86.00 103 VAL A O 1
ATOM 886 N N . ILE A 1 104 ? -3.752 2.690 -11.549 1.00 88.12 104 ILE A N 1
ATOM 887 C CA . ILE A 1 104 ? -4.972 2.866 -10.766 1.00 88.12 104 ILE A CA 1
ATOM 888 C C . ILE A 1 104 ? -6.121 3.102 -11.739 1.00 88.12 104 ILE A C 1
ATOM 890 O O . ILE A 1 104 ? -6.098 4.029 -12.555 1.00 88.12 104 ILE A O 1
ATOM 894 N N . LEU A 1 105 ? -7.131 2.246 -11.655 1.00 86.19 105 LEU A N 1
ATOM 895 C CA . LEU A 1 105 ? -8.389 2.406 -12.367 1.00 86.19 105 LEU A CA 1
ATOM 896 C C . LEU A 1 105 ? -9.462 2.822 -11.374 1.00 86.19 105 LEU A C 1
ATOM 898 O O . LEU A 1 105 ? -9.698 2.112 -10.397 1.00 86.19 105 LEU A O 1
ATOM 902 N N . ASP A 1 106 ? -10.136 3.927 -11.660 1.00 86.25 106 ASP A N 1
ATOM 903 C CA . ASP A 1 106 ? -11.428 4.201 -11.053 1.00 86.25 106 ASP A CA 1
ATOM 904 C C . ASP A 1 106 ? -12.463 3.315 -11.756 1.00 86.25 106 ASP A C 1
ATOM 906 O O . ASP A 1 106 ? -12.744 3.472 -12.943 1.00 86.25 106 ASP A O 1
ATOM 910 N N . ILE A 1 107 ? -12.952 2.292 -11.057 1.00 82.75 107 ILE A N 1
ATOM 911 C CA . ILE A 1 107 ? -13.967 1.372 -11.584 1.00 82.75 107 ILE A CA 1
ATOM 912 C C . ILE A 1 107 ? -15.393 1.847 -11.278 1.00 82.75 107 ILE A C 1
ATOM 914 O O . ILE A 1 107 ? -16.343 1.223 -11.748 1.00 82.75 107 ILE A O 1
ATOM 918 N N . GLY A 1 108 ? -15.547 2.934 -10.514 1.00 79.69 108 GLY A N 1
ATOM 919 C CA . GLY A 1 108 ? -16.816 3.634 -10.313 1.00 79.69 108 GLY A CA 1
ATOM 920 C C . GLY A 1 108 ? -17.100 4.626 -11.443 1.00 79.69 108 GLY A C 1
ATOM 921 O O . GLY A 1 108 ? -18.252 4.794 -11.837 1.00 79.69 108 GLY A O 1
ATOM 922 N N . ASP A 1 109 ? -16.048 5.210 -12.022 1.00 74.81 109 ASP A N 1
ATOM 923 C CA . ASP A 1 109 ? -16.093 6.023 -13.239 1.00 74.81 109 ASP A CA 1
ATOM 924 C C . ASP A 1 109 ? -15.244 5.383 -14.348 1.00 74.81 109 ASP A C 1
ATOM 926 O O . ASP A 1 109 ? -14.052 5.655 -14.505 1.00 74.81 109 ASP A O 1
ATOM 930 N N . THR A 1 110 ? -15.883 4.544 -15.171 1.00 60.50 110 THR A N 1
ATOM 931 C CA . THR A 1 110 ? -15.225 3.739 -16.217 1.00 60.50 110 THR A CA 1
ATOM 932 C C . THR A 1 110 ? -14.459 4.549 -17.271 1.00 60.50 110 THR A C 1
ATOM 934 O O . THR A 1 110 ? -13.750 3.959 -18.087 1.00 60.50 110 THR A O 1
ATOM 937 N N . ASN A 1 111 ? -14.592 5.879 -17.287 1.00 58.44 111 ASN A N 1
ATOM 938 C CA . ASN A 1 111 ? -13.885 6.763 -18.212 1.00 58.44 111 ASN A CA 1
ATOM 939 C C . ASN A 1 111 ? -12.623 7.406 -17.612 1.00 58.44 111 ASN A C 1
ATOM 941 O O . ASN A 1 111 ? -11.858 8.033 -18.351 1.00 58.44 111 ASN A O 1
ATOM 945 N N . ARG A 1 112 ? -12.354 7.244 -16.309 1.00 63.44 112 ARG A N 1
ATOM 946 C CA . ARG A 1 112 ? -11.234 7.906 -15.629 1.00 63.44 112 ARG A CA 1
ATOM 947 C C . ARG A 1 112 ? -10.086 6.937 -15.341 1.00 63.44 112 ARG A C 1
ATOM 949 O O . ARG A 1 112 ? -10.025 6.268 -14.314 1.00 63.44 112 ARG A O 1
ATOM 956 N N . LYS A 1 113 ? -9.098 6.912 -16.241 1.00 62.94 113 LYS A N 1
ATOM 957 C CA . LYS A 1 113 ? -7.775 6.345 -15.934 1.00 62.94 113 LYS A CA 1
ATOM 958 C C . LYS A 1 113 ? -6.928 7.396 -15.235 1.00 62.94 113 LYS A C 1
ATOM 960 O O . LYS A 1 113 ? -6.674 8.456 -15.806 1.00 62.94 113 LYS A O 1
ATOM 965 N N . ILE A 1 114 ? -6.462 7.092 -14.027 1.00 65.44 114 ILE A N 1
ATOM 966 C CA . ILE A 1 114 ? -5.513 7.952 -13.326 1.00 65.44 114 ILE A CA 1
ATOM 967 C C . ILE A 1 114 ? -4.111 7.495 -13.731 1.00 65.44 114 ILE A C 1
ATOM 969 O O . ILE A 1 114 ? -3.521 6.606 -13.125 1.00 65.44 114 ILE A O 1
ATOM 973 N N . ASN A 1 115 ? -3.602 8.083 -14.815 1.00 56.81 115 ASN A N 1
ATOM 974 C CA . ASN A 1 115 ? -2.219 7.896 -15.241 1.00 56.81 115 ASN A CA 1
ATOM 975 C C . ASN A 1 115 ? -1.366 8.976 -14.564 1.00 56.81 115 ASN A C 1
ATOM 977 O O . ASN A 1 115 ? -1.475 10.154 -14.904 1.00 56.81 115 ASN A O 1
ATOM 981 N N . GLN A 1 116 ? -0.555 8.580 -13.589 1.00 58.31 116 GLN A N 1
ATOM 982 C CA . GLN A 1 116 ? 0.351 9.462 -12.846 1.00 58.31 116 GLN A CA 1
ATOM 983 C C . GLN A 1 116 ? 1.808 9.255 -13.293 1.00 58.31 116 GLN A C 1
ATOM 985 O O . GLN A 1 116 ? 2.117 8.220 -13.894 1.00 58.31 116 GLN A O 1
ATOM 990 N N . PRO A 1 117 ? 2.709 10.226 -13.036 1.00 51.78 117 PRO A N 1
ATOM 991 C CA . PRO A 1 117 ? 4.113 10.120 -13.401 1.00 51.78 117 PRO A CA 1
ATOM 992 C C . PRO A 1 117 ? 4.739 8.897 -12.740 1.00 51.78 117 PRO A C 1
ATOM 994 O O . PRO A 1 117 ? 4.604 8.667 -11.541 1.00 51.78 117 PRO A O 1
ATOM 997 N N . ILE A 1 118 ? 5.425 8.120 -13.564 1.00 54.59 118 ILE A N 1
ATOM 998 C CA . ILE A 1 118 ? 6.010 6.831 -13.230 1.00 54.59 118 ILE A CA 1
ATOM 999 C C . ILE A 1 118 ? 7.121 7.038 -12.195 1.00 54.59 118 ILE A C 1
ATOM 1001 O O . ILE A 1 118 ? 8.238 7.423 -12.542 1.00 54.59 118 ILE A O 1
ATOM 1005 N N . THR A 1 119 ? 6.845 6.755 -10.924 1.00 56.19 119 THR A N 1
ATOM 1006 C CA . THR A 1 119 ? 7.905 6.431 -9.971 1.00 56.19 119 THR A CA 1
ATOM 1007 C C . THR A 1 119 ? 8.334 5.001 -10.264 1.00 56.19 119 THR A C 1
ATOM 1009 O O . THR A 1 119 ? 7.581 4.057 -10.035 1.00 56.19 119 THR A O 1
ATOM 1012 N N . THR A 1 120 ? 9.521 4.822 -10.849 1.00 63.97 120 THR A N 1
ATOM 1013 C CA . THR A 1 120 ? 10.084 3.481 -11.034 1.00 63.97 120 THR A CA 1
ATOM 1014 C C . THR A 1 120 ? 10.309 2.876 -9.651 1.00 63.97 120 THR A C 1
ATOM 1016 O O . THR A 1 120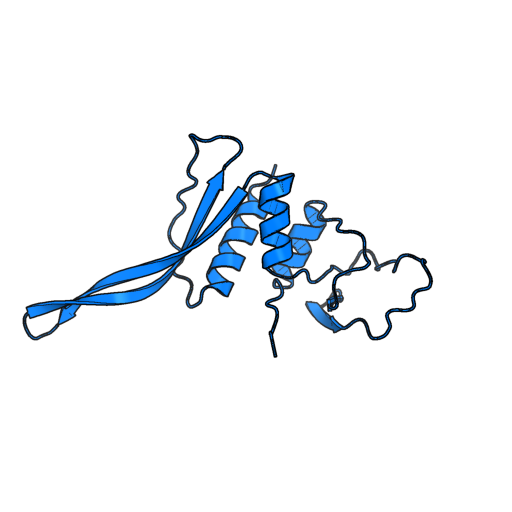 ? 11.234 3.264 -8.939 1.00 63.97 120 THR A O 1
ATOM 1019 N N . ALA A 1 121 ? 9.436 1.958 -9.251 1.00 75.56 121 ALA A N 1
ATOM 1020 C CA . ALA A 1 121 ? 9.596 1.188 -8.033 1.00 75.56 121 ALA A CA 1
ATOM 1021 C C . ALA A 1 121 ? 10.548 0.019 -8.303 1.00 75.56 121 ALA A C 1
ATOM 1023 O O . ALA A 1 121 ? 10.496 -0.607 -9.364 1.00 75.56 121 ALA A O 1
ATOM 1024 N N . LEU A 1 122 ? 11.421 -0.284 -7.344 1.00 83.38 122 LEU A N 1
ATOM 1025 C CA . LEU A 1 122 ? 12.399 -1.366 -7.488 1.00 83.38 122 LEU A CA 1
ATOM 1026 C C . LEU A 1 122 ? 11.767 -2.754 -7.299 1.00 83.38 122 LEU A C 1
ATOM 1028 O O . LEU A 1 122 ? 12.359 -3.751 -7.707 1.00 83.38 122 LEU A O 1
ATOM 1032 N N . SER A 1 123 ? 10.568 -2.830 -6.713 1.00 88.69 123 SER A N 1
ATOM 1033 C CA . SER A 1 123 ? 9.845 -4.081 -6.473 1.00 88.69 123 SER A CA 1
ATOM 1034 C C . SER A 1 123 ? 8.327 -3.928 -6.679 1.00 88.69 123 SER A C 1
ATOM 1036 O O . SER A 1 123 ? 7.816 -2.802 -6.654 1.00 88.69 123 SER A O 1
ATOM 1038 N N . PRO A 1 124 ? 7.578 -5.033 -6.858 1.00 88.94 124 PRO A N 1
ATOM 1039 C CA . PRO A 1 124 ? 6.118 -4.993 -6.908 1.00 88.94 124 PRO A CA 1
ATOM 1040 C C . PRO A 1 124 ? 5.493 -4.391 -5.643 1.00 88.94 124 PRO A C 1
ATOM 1042 O O . PRO A 1 124 ? 4.557 -3.604 -5.740 1.00 88.94 124 PRO A O 1
ATOM 1045 N N . GLU A 1 125 ? 6.017 -4.727 -4.466 1.00 90.94 125 GLU A N 1
ATOM 1046 C CA . GLU A 1 125 ? 5.490 -4.315 -3.159 1.00 90.94 125 GLU A CA 1
ATOM 1047 C C . GLU A 1 125 ? 5.647 -2.807 -2.968 1.00 90.94 125 GLU A C 1
ATOM 1049 O O . GLU A 1 125 ? 4.681 -2.118 -2.649 1.00 90.94 125 GLU A O 1
ATOM 1054 N N . SER A 1 126 ? 6.835 -2.269 -3.269 1.00 90.38 126 SER A N 1
ATOM 1055 C CA . SER A 1 126 ? 7.076 -0.820 -3.246 1.00 90.38 126 SER A CA 1
ATOM 1056 C C . SER A 1 126 ? 6.212 -0.070 -4.268 1.00 90.38 126 SER A C 1
ATOM 1058 O O . SER A 1 126 ? 5.780 1.054 -4.010 1.00 90.38 126 SER A O 1
ATOM 1060 N N . SER A 1 127 ? 5.896 -0.701 -5.403 1.00 90.75 127 SER A N 1
ATOM 1061 C CA . SER A 1 127 ? 4.960 -0.153 -6.388 1.00 90.75 127 SER A CA 1
ATOM 1062 C C . SER A 1 127 ? 3.518 -0.117 -5.863 1.00 90.75 127 SER A C 1
ATOM 1064 O O . SER A 1 127 ? 2.836 0.896 -6.022 1.00 90.75 127 SER A O 1
ATOM 1066 N N . TYR A 1 128 ? 3.065 -1.176 -5.183 1.00 92.56 128 TYR A N 1
ATOM 1067 C CA . TYR A 1 128 ? 1.760 -1.205 -4.518 1.00 92.56 128 TYR A CA 1
ATOM 1068 C C . TYR A 1 128 ? 1.669 -0.190 -3.378 1.00 92.56 128 TYR A C 1
ATOM 1070 O O . TYR A 1 128 ? 0.663 0.507 -3.285 1.00 92.56 128 TYR A O 1
ATOM 1078 N N . GLU A 1 129 ? 2.705 -0.060 -2.549 1.00 93.06 129 GLU A N 1
ATOM 1079 C CA . GLU A 1 129 ? 2.750 0.953 -1.490 1.00 93.06 129 GLU A CA 1
ATOM 1080 C C . GLU A 1 129 ? 2.597 2.367 -2.044 1.00 93.06 129 GLU A C 1
ATOM 1082 O O . GLU A 1 129 ? 1.758 3.131 -1.566 1.00 93.06 129 GLU A O 1
ATOM 1087 N N . ALA A 1 130 ? 3.349 2.699 -3.097 1.00 91.50 130 ALA A N 1
ATOM 1088 C CA . ALA A 1 130 ? 3.242 3.997 -3.751 1.00 91.50 130 ALA A CA 1
ATOM 1089 C C . ALA A 1 130 ? 1.823 4.256 -4.287 1.00 91.50 130 ALA A C 1
ATOM 1091 O O . ALA A 1 130 ? 1.297 5.357 -4.129 1.00 91.50 130 ALA A O 1
ATOM 1092 N N . ALA A 1 131 ? 1.183 3.239 -4.872 1.00 91.75 131 ALA A N 1
ATOM 1093 C CA . ALA A 1 131 ? -0.180 3.338 -5.384 1.00 91.75 131 ALA A CA 1
ATOM 1094 C C . ALA A 1 131 ? -1.217 3.540 -4.270 1.00 91.75 131 ALA A C 1
ATOM 1096 O O . ALA A 1 131 ? -2.097 4.389 -4.388 1.00 91.75 131 ALA A O 1
ATOM 1097 N N . ILE A 1 132 ? -1.108 2.768 -3.183 1.00 93.62 132 ILE A N 1
ATOM 1098 C CA . ILE A 1 132 ? -1.992 2.874 -2.018 1.00 93.62 132 ILE A CA 1
ATOM 1099 C C . ILE A 1 132 ? -1.857 4.267 -1.409 1.00 93.62 132 ILE A C 1
ATOM 1101 O O . ILE A 1 132 ? -2.868 4.938 -1.214 1.00 93.62 132 ILE A O 1
ATOM 1105 N N . LYS A 1 133 ? -0.624 4.723 -1.163 1.00 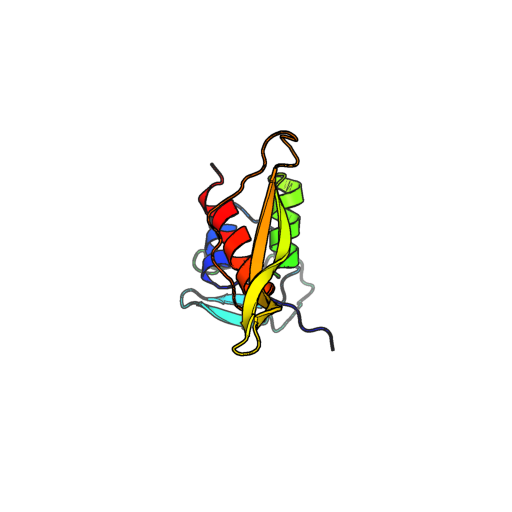93.75 133 LYS A N 1
ATOM 1106 C CA . LYS A 1 133 ? -0.350 6.059 -0.628 1.00 93.75 133 LYS A CA 1
ATOM 1107 C C . LYS A 1 133 ? -0.975 7.143 -1.500 1.00 93.75 133 LYS A C 1
ATOM 1109 O O . LYS A 1 133 ? -1.725 7.968 -0.989 1.00 93.75 133 LYS A O 1
ATOM 1114 N N . TYR A 1 134 ? -0.742 7.077 -2.812 1.00 91.12 134 TYR A N 1
ATOM 1115 C CA . TYR A 1 134 ? -1.334 8.013 -3.762 1.00 91.12 134 TYR A CA 1
ATOM 1116 C C . TYR A 1 134 ? -2.867 8.030 -3.665 1.00 91.12 134 TYR A C 1
ATOM 1118 O O . TYR A 1 134 ? -3.459 9.104 -3.575 1.00 91.12 134 TYR A O 1
ATOM 1126 N N . CYS A 1 135 ? -3.523 6.863 -3.644 1.00 91.62 135 CYS A N 1
ATOM 1127 C CA . CYS A 1 135 ? -4.974 6.794 -3.476 1.00 91.62 135 CYS A CA 1
ATOM 1128 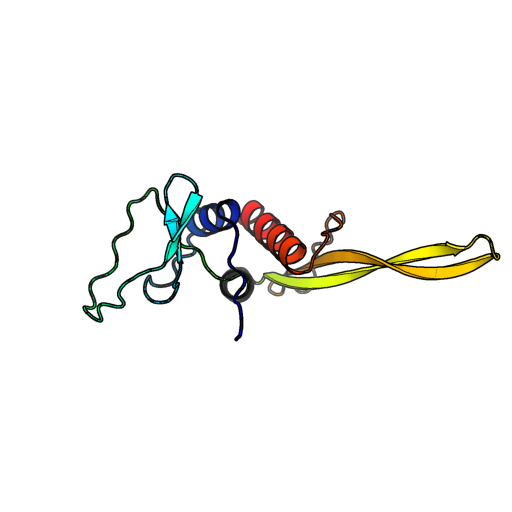C C . CYS A 1 135 ? -5.413 7.494 -2.188 1.00 91.62 135 CYS A C 1
ATOM 1130 O O . CYS A 1 135 ? -6.259 8.377 -2.249 1.00 91.62 135 CYS A O 1
ATOM 1132 N N . LEU A 1 136 ? -4.811 7.146 -1.046 1.00 93.06 136 LEU A N 1
ATOM 1133 C CA . LEU A 1 136 ? -5.179 7.686 0.266 1.00 93.06 136 LEU A CA 1
ATOM 1134 C C . LEU A 1 136 ? -5.025 9.207 0.343 1.00 93.06 136 LEU A C 1
ATOM 1136 O O . LEU A 1 136 ? -5.916 9.883 0.850 1.00 93.06 136 LEU A O 1
ATOM 1140 N N . GLU A 1 137 ? -3.940 9.755 -0.202 1.00 91.94 137 GLU A N 1
ATOM 1141 C CA . GLU A 1 137 ? -3.693 11.202 -0.244 1.00 91.94 137 GLU A CA 1
ATOM 1142 C C . GLU A 1 137 ? -4.713 11.959 -1.113 1.00 91.94 137 GLU A C 1
ATOM 1144 O O . GLU A 1 137 ? -4.925 13.154 -0.911 1.00 91.94 137 GLU A O 1
ATOM 1149 N N . ASN A 1 138 ? -5.366 11.274 -2.059 1.00 87.69 138 ASN A N 1
ATOM 1150 C CA . ASN A 1 138 ? -6.341 11.856 -2.987 1.00 87.69 138 ASN A CA 1
ATOM 1151 C C . ASN A 1 138 ? -7.803 11.490 -2.662 1.00 87.69 138 ASN A C 1
ATOM 1153 O O . ASN A 1 138 ? -8.707 11.910 -3.388 1.00 87.69 138 ASN A O 1
ATOM 1157 N N . LEU A 1 139 ? -8.059 10.736 -1.587 1.00 86.69 139 LEU A N 1
ATOM 1158 C CA . LEU A 1 139 ? -9.410 10.539 -1.058 1.00 86.69 139 LEU A CA 1
ATOM 1159 C C . LEU A 1 139 ? -9.879 11.837 -0.384 1.00 86.69 139 LEU A C 1
ATOM 1161 O O . LEU A 1 139 ? -9.238 12.290 0.568 1.00 86.69 139 LEU A O 1
ATOM 1165 N N . ILE A 1 140 ? -10.971 12.425 -0.884 1.00 61.19 140 ILE A N 1
ATOM 1166 C CA . ILE A 1 140 ? -11.632 13.608 -0.298 1.00 61.19 140 ILE A CA 1
ATOM 1167 C C . ILE A 1 140 ? -12.431 13.189 0.931 1.00 61.19 140 ILE A C 1
ATOM 1169 O O . ILE A 1 140 ? -13.242 12.248 0.790 1.00 61.19 140 ILE A O 1
#

Radius of gyration: 18.53 Å; chains: 1; bounding box: 44×34×57 Å

Secondary structure (DSSP, 8-state):
-PPPPBPPHHHHHHHHHTT----TTS-SEEE-TT--EEE--------------TT-EE--BHHHHHHHHHHHH-EEEEEEEEEEEEE-TTS-EEEEEEEEEEEEEESSSTT-EE------BSSHHHHHHHHHHHHHHH--

Sequence (140 aa):
MITEDYVSFEIAKLLKEKDFDKDVLVTDWWYDEKGNAHKHQNYSYSGSPVYYKETCCHAPTLQMAIKWLREVHHFHIFTVPRWEDVEYISGEWEKQMIGYQYVILDIGDTNRKINQPITTALSPESSYEAAIKYCLENLI

pLDDT: mean 78.79, std 14.68, range [44.06, 93.75]

Foldseek 3Di:
DDDFAWAFPVLQVLCVVVVVDDQQQDAQWKAALVRDIDGDPDPPVPPDGPDDDPSIGTTDTLVSLQVCCCPPVVKHKDKDFDWDWDQDPVRDTDTDGPAIAMWIDNRVDNVDTPDDPGPRHRYRSSRSNVVSVVSSVPDD